Protein AF-A0A7Y7MAG7-F1 (afdb_monomer_lite)

pLDDT: mean 84.52, std 11.95, range [45.84, 94.25]

Secondary structure (DSSP, 8-state):
-HHHHHHHHHHHHHHTTT-HHHHHHHTT--HHHHHHHHHHTTTTS---

Radius of gyration: 9.49 Å; chains: 1; bounding box: 18×20×20 Å

Structure (mmCIF, N/CA/C/O backbone):
data_AF-A0A7Y7MAG7-F1
#
_entry.id   AF-A0A7Y7MAG7-F1
#
loop_
_atom_site.group_PDB
_atom_site.id
_atom_site.type_symbol
_atom_site.label_atom_id
_atom_site.label_alt_id
_atom_site.label_comp_id
_atom_site.label_asym_id
_atom_site.label_entity_id
_atom_site.label_seq_id
_atom_site.pdbx_PDB_ins_code
_atom_site.Cartn_x
_atom_site.Cartn_y
_atom_site.Cartn_z
_atom_site.occupancy
_atom_site.B_iso_or_equiv
_atom_site.auth_seq_id
_atom_site.auth_comp_id
_atom_site.auth_asym_id
_atom_site.auth_atom_id
_atom_site.pdbx_PDB_model_num
ATOM 1 N N . MET A 1 1 ? -6.913 -14.014 6.693 1.00 57.00 1 MET A N 1
ATOM 2 C CA . MET A 1 1 ? -7.085 -12.539 6.689 1.00 57.00 1 MET A CA 1
ATOM 3 C C . MET A 1 1 ? -5.942 -11.796 5.991 1.00 57.00 1 MET A C 1
ATOM 5 O O . MET A 1 1 ? -6.233 -10.905 5.208 1.00 57.00 1 MET A O 1
ATOM 9 N N . ALA A 1 2 ? -4.668 -12.173 6.183 1.00 62.00 2 ALA A N 1
ATOM 10 C CA . ALA A 1 2 ? -3.518 -11.472 5.578 1.00 62.00 2 ALA A CA 1
ATOM 11 C C . ALA A 1 2 ? -3.529 -11.395 4.033 1.00 62.00 2 ALA A C 1
ATOM 13 O O . ALA A 1 2 ? -3.036 -10.432 3.452 1.00 62.00 2 ALA A O 1
ATOM 14 N N . GLN A 1 3 ? -4.130 -12.380 3.362 1.00 74.81 3 GLN A N 1
ATOM 15 C CA . GLN A 1 3 ? -4.167 -12.439 1.898 1.00 74.81 3 GLN A CA 1
ATOM 16 C C . GLN A 1 3 ? -5.110 -11.398 1.276 1.00 74.81 3 GLN A C 1
ATOM 18 O O . GLN A 1 3 ? -4.802 -10.859 0.218 1.00 74.81 3 GLN A O 1
ATOM 23 N N . ALA A 1 4 ? -6.205 -11.057 1.966 1.00 84.25 4 ALA A N 1
ATOM 24 C CA . ALA A 1 4 ? -7.141 -10.026 1.518 1.00 84.25 4 ALA A CA 1
ATOM 25 C C . ALA A 1 4 ? -6.502 -8.631 1.572 1.00 84.25 4 ALA A C 1
ATOM 27 O O . ALA A 1 4 ? -6.645 -7.852 0.636 1.00 84.25 4 ALA A O 1
ATOM 28 N N . GLU A 1 5 ? -5.732 -8.337 2.626 1.00 85.94 5 GLU A N 1
ATOM 29 C CA . GLU A 1 5 ? -4.996 -7.071 2.726 1.00 85.94 5 GLU A CA 1
ATOM 30 C C . GLU A 1 5 ? -3.947 -6.943 1.614 1.00 85.94 5 GLU A C 1
ATOM 32 O O . GLU A 1 5 ? -3.871 -5.906 0.957 1.00 85.94 5 GLU A O 1
ATOM 37 N N . ARG A 1 6 ? -3.172 -8.007 1.359 1.00 86.88 6 ARG A N 1
ATOM 38 C CA . ARG A 1 6 ? -2.190 -8.019 0.268 1.00 86.88 6 ARG A CA 1
ATOM 39 C C . ARG A 1 6 ? -2.858 -7.756 -1.082 1.00 86.88 6 ARG A C 1
ATOM 41 O O . ARG A 1 6 ? -2.349 -6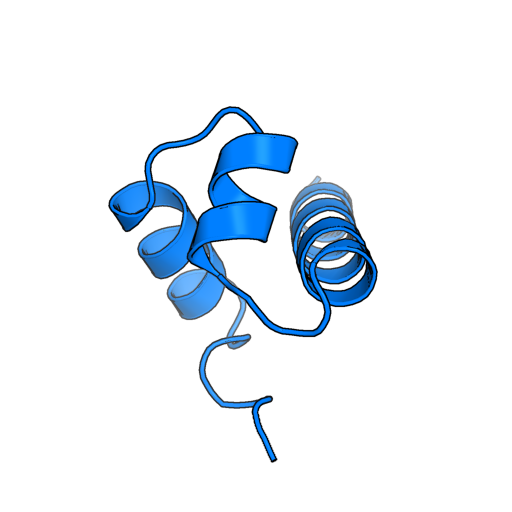.949 -1.853 1.00 86.88 6 ARG A O 1
ATOM 48 N N . GLN A 1 7 ? -3.992 -8.402 -1.347 1.00 89.12 7 GLN A N 1
ATOM 49 C CA . GLN A 1 7 ? -4.717 -8.245 -2.605 1.00 89.12 7 GLN A CA 1
ATOM 50 C C . GLN A 1 7 ? -5.222 -6.808 -2.793 1.00 89.12 7 GLN A C 1
ATOM 52 O O . GLN A 1 7 ? -4.970 -6.218 -3.836 1.00 89.12 7 GLN A O 1
ATOM 57 N N . LEU A 1 8 ? -5.805 -6.199 -1.754 1.00 90.50 8 LEU A N 1
ATOM 58 C CA . LEU A 1 8 ? -6.235 -4.795 -1.787 1.00 90.50 8 LEU A CA 1
ATOM 59 C C . LEU A 1 8 ? -5.081 -3.839 -2.112 1.00 90.50 8 LEU A C 1
ATOM 61 O O . LEU A 1 8 ? -5.245 -2.905 -2.894 1.00 90.50 8 LEU A O 1
ATOM 65 N N . ILE A 1 9 ? -3.902 -4.079 -1.534 1.00 89.00 9 ILE A N 1
ATOM 66 C CA . ILE A 1 9 ? -2.709 -3.271 -1.804 1.00 89.00 9 ILE A CA 1
ATOM 67 C C . ILE A 1 9 ? -2.247 -3.439 -3.253 1.00 89.00 9 ILE A C 1
ATOM 69 O O . ILE A 1 9 ? -1.930 -2.447 -3.906 1.00 89.00 9 ILE A O 1
ATOM 73 N N . VAL A 1 10 ? -2.222 -4.672 -3.763 1.00 90.56 10 VAL A N 1
ATOM 74 C CA . VAL A 1 10 ? -1.839 -4.963 -5.151 1.00 90.56 10 VAL A CA 1
ATOM 75 C C . VAL A 1 10 ? -2.824 -4.338 -6.136 1.00 90.56 10 VAL A C 1
ATOM 77 O O . VAL A 1 10 ? -2.392 -3.719 -7.105 1.00 90.56 10 VAL A O 1
ATOM 80 N N . ASP A 1 11 ? -4.127 -4.433 -5.882 1.00 91.88 11 ASP A N 1
ATOM 81 C CA . ASP A 1 11 ? -5.147 -3.844 -6.752 1.00 91.88 11 ASP A CA 1
ATOM 82 C C . ASP A 1 11 ? -5.083 -2.315 -6.746 1.00 91.88 11 ASP A C 1
ATOM 84 O O . ASP A 1 11 ? -5.119 -1.701 -7.810 1.00 91.88 11 ASP A O 1
ATOM 88 N N . ALA A 1 12 ? -4.872 -1.690 -5.584 1.00 92.50 12 ALA A N 1
ATOM 89 C CA . ALA A 1 12 ? -4.653 -0.248 -5.503 1.00 92.50 12 ALA A CA 1
ATOM 90 C C . ALA A 1 12 ? -3.361 0.187 -6.210 1.00 92.50 12 ALA A C 1
ATOM 92 O O . ALA A 1 12 ? -3.337 1.223 -6.868 1.00 92.50 12 ALA A O 1
ATOM 93 N N . LEU A 1 13 ? -2.280 -0.594 -6.113 1.00 89.94 13 LEU A N 1
ATOM 94 C CA . LEU A 1 13 ? -1.043 -0.325 -6.850 1.00 89.94 13 LEU A CA 1
ATOM 95 C C . LEU A 1 13 ? -1.239 -0.451 -8.361 1.00 89.94 13 LEU A C 1
ATOM 97 O O . LEU A 1 13 ? -0.744 0.399 -9.097 1.00 89.94 13 LEU A O 1
ATOM 101 N N . ARG A 1 14 ? -1.973 -1.469 -8.824 1.00 90.88 14 ARG A N 1
ATOM 102 C CA . ARG A 1 14 ? -2.308 -1.659 -10.243 1.00 90.88 14 ARG A CA 1
ATOM 103 C C . ARG A 1 14 ? -3.189 -0.528 -10.765 1.00 90.88 14 ARG A C 1
ATOM 105 O O . ARG A 1 14 ? -2.863 0.062 -11.787 1.00 90.88 14 ARG A O 1
ATOM 112 N N . ALA A 1 15 ? -4.245 -0.171 -10.035 1.00 91.25 15 ALA A N 1
ATOM 113 C CA . ALA A 1 15 ? -5.133 0.942 -10.376 1.00 91.25 15 ALA A CA 1
ATOM 114 C C . ALA A 1 15 ? -4.430 2.310 -10.319 1.00 91.25 15 ALA A C 1
ATOM 116 O O . ALA A 1 15 ? -4.857 3.267 -10.964 1.00 91.25 15 ALA A O 1
ATOM 117 N N . ALA A 1 16 ? -3.354 2.410 -9.539 1.00 91.31 16 ALA A N 1
ATOM 118 C CA . ALA A 1 16 ? -2.491 3.577 -9.463 1.00 91.31 16 ALA A CA 1
ATOM 119 C C . ALA A 1 16 ? -1.296 3.535 -10.431 1.00 91.31 16 ALA A C 1
ATOM 121 O O . ALA A 1 16 ? -0.470 4.448 -10.370 1.00 91.31 16 ALA A O 1
ATOM 122 N N . GLU A 1 17 ? -1.176 2.504 -11.273 1.00 87.38 17 GLU A N 1
ATOM 123 C CA . GLU A 1 17 ? -0.071 2.322 -12.227 1.00 87.38 17 GLU A CA 1
ATOM 124 C C . GLU A 1 17 ? 1.311 2.371 -11.544 1.00 87.38 17 GLU A C 1
ATOM 126 O O . GLU A 1 17 ? 2.245 3.028 -11.996 1.00 87.38 17 GLU A O 1
ATOM 131 N N . GLY A 1 18 ? 1.433 1.741 -10.371 1.00 83.12 18 GLY A N 1
ATOM 132 C CA . GLY A 1 18 ? 2.660 1.739 -9.564 1.00 83.12 18 GLY A CA 1
ATOM 133 C C . GLY A 1 18 ? 2.886 3.014 -8.741 1.00 83.12 18 GLY A C 1
ATOM 134 O O . GLY A 1 18 ? 3.825 3.088 -7.939 1.00 83.12 18 GLY A O 1
ATOM 135 N N . ASN A 1 19 ? 2.012 4.021 -8.849 1.00 88.50 19 ASN A N 1
ATOM 136 C CA . ASN A 1 19 ? 2.114 5.229 -8.041 1.00 88.50 19 ASN A CA 1
ATOM 137 C C . ASN A 1 19 ? 1.638 4.976 -6.602 1.00 88.50 19 ASN A C 1
ATOM 139 O O . ASN A 1 19 ? 0.462 5.105 -6.260 1.00 88.50 19 ASN A O 1
ATOM 143 N N . ARG A 1 20 ? 2.598 4.695 -5.722 1.00 87.12 20 ARG A N 1
ATOM 144 C CA . ARG A 1 20 ? 2.382 4.424 -4.291 1.00 87.12 20 ARG A CA 1
ATOM 145 C C . ARG A 1 20 ? 1.578 5.525 -3.583 1.00 87.12 20 ARG A C 1
ATOM 147 O O . ARG A 1 20 ? 0.749 5.229 -2.730 1.00 87.12 20 ARG A O 1
ATOM 154 N N . THR A 1 21 ? 1.757 6.795 -3.945 1.00 89.81 21 THR A N 1
ATOM 155 C CA . THR A 1 21 ? 0.989 7.900 -3.342 1.00 89.81 21 THR A CA 1
ATOM 156 C C . THR A 1 21 ? -0.481 7.860 -3.764 1.00 89.81 21 THR A C 1
ATOM 158 O O . THR A 1 21 ? -1.363 8.081 -2.934 1.00 89.81 21 THR A O 1
ATOM 161 N N . ARG A 1 22 ? -0.768 7.552 -5.036 1.00 92.25 22 ARG A N 1
ATOM 162 C CA .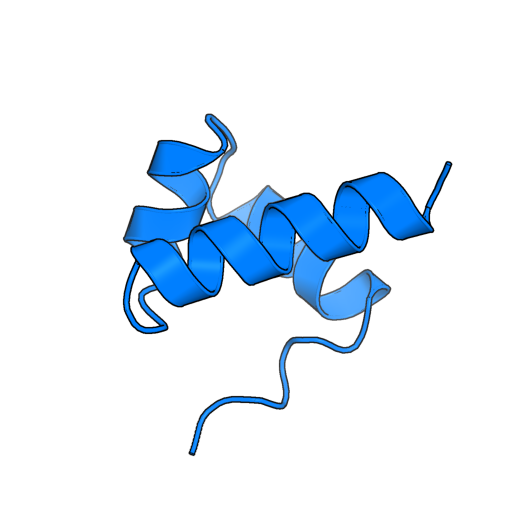 ARG A 1 22 ? -2.148 7.375 -5.521 1.00 92.25 22 ARG A CA 1
ATOM 163 C C . ARG A 1 22 ? -2.792 6.124 -4.921 1.00 92.25 22 ARG A C 1
ATOM 165 O O . ARG A 1 22 ? -3.930 6.215 -4.477 1.00 92.25 22 ARG A O 1
ATOM 172 N N . ALA A 1 23 ? -2.054 5.020 -4.815 1.00 93.38 23 ALA A N 1
ATOM 173 C CA . ALA A 1 23 ? -2.526 3.794 -4.171 1.00 93.38 23 ALA A CA 1
ATOM 174 C C . ALA A 1 23 ? -2.883 4.026 -2.692 1.00 93.38 23 ALA A C 1
ATOM 176 O O . ALA A 1 23 ? -3.949 3.621 -2.241 1.00 93.38 23 ALA A O 1
ATOM 177 N N . ALA A 1 24 ? -2.043 4.755 -1.945 1.00 92.75 24 ALA A N 1
ATOM 178 C CA . ALA A 1 24 ? -2.322 5.110 -0.551 1.00 92.75 24 ALA A CA 1
ATOM 179 C C . ALA A 1 24 ? -3.609 5.942 -0.422 1.00 92.75 24 ALA A C 1
ATOM 181 O O . ALA A 1 24 ? -4.440 5.665 0.439 1.00 92.75 24 ALA A O 1
ATOM 182 N N . ARG A 1 25 ? -3.805 6.916 -1.325 1.00 93.25 25 ARG A N 1
ATOM 183 C CA . ARG A 1 25 ? -5.032 7.726 -1.385 1.00 93.25 25 ARG A CA 1
ATOM 184 C C . ARG A 1 25 ? -6.267 6.887 -1.711 1.00 93.25 25 ARG A C 1
ATOM 186 O O . ARG A 1 25 ? -7.294 7.095 -1.079 1.00 93.25 25 ARG A O 1
ATOM 193 N N . GLN A 1 26 ? -6.170 5.941 -2.647 1.00 91.75 26 GLN A N 1
ATOM 194 C CA . GLN A 1 26 ? -7.271 5.028 -2.980 1.00 91.75 26 GLN A CA 1
ATOM 195 C C . GLN A 1 26 ? -7.637 4.105 -1.814 1.00 91.75 26 GLN A C 1
ATOM 197 O O . GLN A 1 26 ? -8.811 3.845 -1.583 1.00 91.75 26 GLN A O 1
ATOM 202 N N . LEU A 1 27 ? -6.641 3.653 -1.055 1.00 90.50 27 LEU A N 1
ATOM 203 C CA . LEU A 1 27 ? -6.840 2.830 0.137 1.00 90.50 27 LEU A CA 1
ATOM 204 C C . LEU A 1 27 ? -7.270 3.638 1.372 1.00 90.50 27 LEU A C 1
ATOM 206 O O . LEU A 1 27 ? -7.553 3.043 2.408 1.00 90.50 27 LEU A O 1
ATOM 210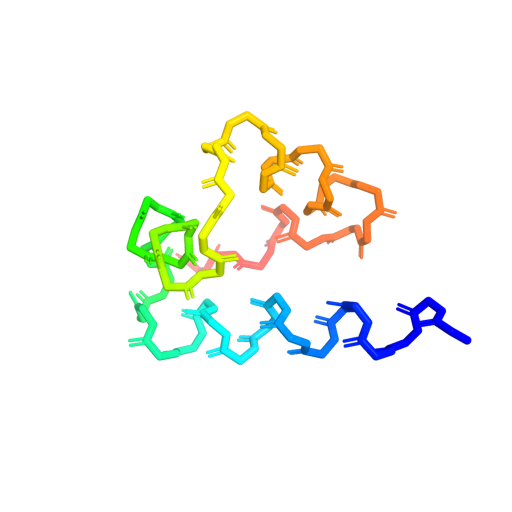 N N . GLY A 1 28 ? -7.292 4.974 1.297 1.00 94.25 28 GLY A N 1
ATOM 211 C CA . GLY A 1 28 ? -7.632 5.842 2.427 1.00 94.25 28 GLY A CA 1
ATOM 212 C C . GLY A 1 28 ? -6.615 5.797 3.572 1.00 94.25 28 GLY A C 1
ATOM 213 O O . GLY A 1 28 ? -6.962 6.092 4.713 1.00 94.25 28 GLY A O 1
ATOM 214 N N . ILE A 1 29 ? -5.365 5.419 3.290 1.00 92.44 29 ILE A N 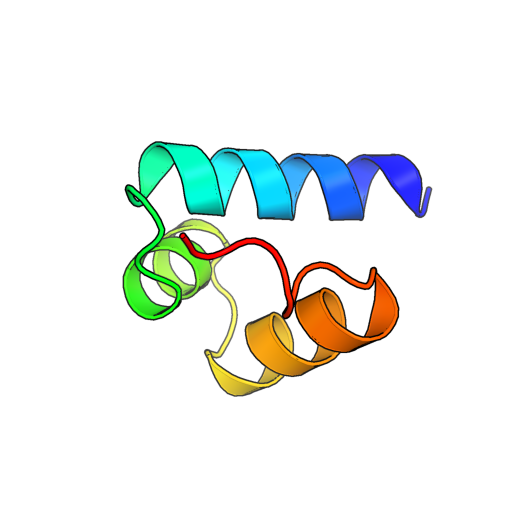1
ATOM 215 C CA . ILE A 1 29 ? -4.304 5.289 4.295 1.00 92.44 29 ILE A CA 1
ATOM 216 C C . ILE A 1 29 ? -3.186 6.302 4.064 1.00 92.44 29 ILE A C 1
ATOM 218 O O . ILE A 1 29 ? -2.959 6.792 2.956 1.00 92.44 29 ILE A O 1
ATOM 222 N N . ALA A 1 30 ? -2.432 6.589 5.123 1.00 92.75 30 ALA A N 1
ATOM 223 C CA . ALA A 1 30 ? -1.224 7.388 5.006 1.00 92.75 30 ALA A CA 1
ATOM 224 C C . ALA A 1 30 ? -0.178 6.680 4.128 1.00 92.75 30 ALA A C 1
ATOM 226 O O . ALA A 1 30 ? -0.057 5.451 4.130 1.00 92.75 30 ALA A O 1
ATOM 227 N N . LYS A 1 31 ? 0.641 7.468 3.419 1.00 88.88 31 LYS A N 1
ATOM 228 C CA . LYS A 1 31 ? 1.767 6.950 2.625 1.00 88.88 31 LYS A CA 1
ATOM 229 C C . LYS A 1 31 ? 2.700 6.089 3.484 1.00 88.88 31 LYS A C 1
ATOM 231 O O . LYS A 1 31 ? 3.088 5.015 3.044 1.00 88.88 31 LYS A O 1
ATOM 236 N N . SER A 1 32 ? 3.021 6.523 4.704 1.00 91.19 32 SER A N 1
ATOM 237 C CA . SER A 1 32 ? 3.836 5.760 5.664 1.00 91.19 32 SER A CA 1
ATOM 238 C C . SER A 1 32 ? 3.246 4.377 5.951 1.00 91.19 32 SER A C 1
ATOM 240 O O . SER A 1 32 ? 3.947 3.380 5.813 1.00 91.19 32 SER A O 1
ATOM 242 N N . SER A 1 33 ? 1.942 4.299 6.227 1.00 91.62 33 SER A N 1
ATOM 243 C CA . SER A 1 33 ? 1.251 3.030 6.474 1.00 91.62 33 SER A CA 1
ATOM 244 C C . SER A 1 33 ? 1.236 2.118 5.250 1.00 91.62 33 SER A C 1
ATOM 246 O O . SER A 1 33 ? 1.368 0.904 5.395 1.00 91.62 33 SER A O 1
ATOM 248 N N . LEU A 1 34 ? 1.104 2.674 4.039 1.00 89.88 34 LEU A N 1
ATOM 249 C CA . LEU A 1 34 ? 1.257 1.884 2.819 1.00 89.88 34 LEU A CA 1
ATOM 250 C C . LEU A 1 34 ? 2.671 1.297 2.736 1.00 89.88 34 LEU A C 1
ATOM 252 O O . LEU A 1 34 ? 2.803 0.104 2.500 1.00 89.88 34 LEU A O 1
ATOM 256 N N . TYR A 1 35 ? 3.716 2.095 2.971 1.00 89.56 35 TYR A N 1
ATOM 257 C CA . TYR A 1 35 ? 5.103 1.615 2.957 1.00 89.56 35 TYR A CA 1
ATOM 258 C C . TYR A 1 35 ? 5.354 0.500 3.977 1.00 89.56 35 TYR A C 1
ATOM 260 O O . TYR A 1 35 ? 5.974 -0.502 3.630 1.00 89.56 35 TYR A O 1
ATOM 268 N N . GLU A 1 36 ? 4.839 0.624 5.201 1.00 90.88 36 GLU A N 1
ATOM 269 C CA . GLU A 1 36 ? 4.949 -0.431 6.216 1.00 90.88 36 GLU A CA 1
ATOM 270 C C . GLU A 1 36 ? 4.261 -1.725 5.776 1.00 90.88 36 GLU A C 1
ATOM 272 O O . GLU A 1 36 ? 4.824 -2.811 5.925 1.00 90.88 36 GLU A O 1
ATOM 277 N N . LYS A 1 37 ? 3.060 -1.621 5.195 1.00 88.69 37 LYS A N 1
ATOM 278 C CA . LYS A 1 37 ? 2.335 -2.781 4.667 1.00 88.69 37 LYS A CA 1
ATOM 279 C C . LYS A 1 37 ? 3.070 -3.396 3.474 1.00 88.69 37 LYS A C 1
ATOM 281 O O . LYS A 1 37 ? 3.217 -4.611 3.425 1.00 88.69 37 LYS A O 1
ATOM 286 N N . LEU A 1 38 ? 3.587 -2.585 2.551 1.00 88.00 38 LEU A N 1
ATOM 287 C CA . LEU A 1 38 ? 4.395 -3.059 1.425 1.00 88.00 38 LEU A CA 1
ATOM 288 C C . LEU A 1 38 ? 5.648 -3.791 1.910 1.00 88.00 38 LEU A C 1
ATOM 290 O O . LEU A 1 38 ? 5.949 -4.863 1.398 1.00 88.00 38 LEU A O 1
ATOM 294 N N . ASN A 1 39 ? 6.339 -3.255 2.918 1.00 88.75 39 ASN A N 1
ATOM 295 C CA . ASN A 1 39 ? 7.504 -3.897 3.519 1.00 88.75 39 ASN A CA 1
ATOM 296 C C . ASN A 1 39 ? 7.136 -5.237 4.165 1.00 88.75 39 ASN A C 1
ATOM 298 O O . ASN A 1 39 ? 7.768 -6.254 3.900 1.00 88.75 39 ASN A O 1
ATOM 302 N N . ARG A 1 40 ? 6.061 -5.254 4.963 1.00 87.38 40 ARG A N 1
ATOM 303 C CA . ARG A 1 40 ? 5.565 -6.458 5.643 1.00 87.38 40 ARG A CA 1
ATOM 304 C C . ARG A 1 40 ? 5.155 -7.560 4.663 1.00 87.38 40 ARG A C 1
ATOM 306 O O . ARG A 1 40 ? 5.348 -8.732 4.963 1.00 87.38 40 ARG A O 1
ATOM 313 N N . HIS A 1 41 ? 4.599 -7.185 3.512 1.00 83.88 41 HIS A N 1
ATOM 314 C CA . HIS A 1 41 ? 4.147 -8.116 2.473 1.00 83.88 41 HIS A CA 1
ATOM 315 C C . HIS A 1 41 ? 5.202 -8.399 1.390 1.00 83.88 41 HIS A C 1
ATOM 317 O O . HIS A 1 41 ? 4.902 -9.121 0.442 1.00 83.88 41 HIS A O 1
ATOM 323 N N . GLY A 1 42 ? 6.415 -7.841 1.500 1.00 82.81 42 GLY A N 1
ATOM 324 C CA . GLY A 1 42 ? 7.497 -8.035 0.524 1.00 82.81 42 GLY A CA 1
ATOM 325 C C . GLY A 1 42 ? 7.266 -7.367 -0.840 1.00 82.81 42 GLY A C 1
ATOM 326 O O . GLY A 1 42 ? 7.919 -7.716 -1.814 1.00 82.81 42 GLY A O 1
ATOM 327 N N . LEU A 1 43 ? 6.352 -6.398 -0.924 1.00 81.00 43 LEU A N 1
ATOM 328 C CA . LE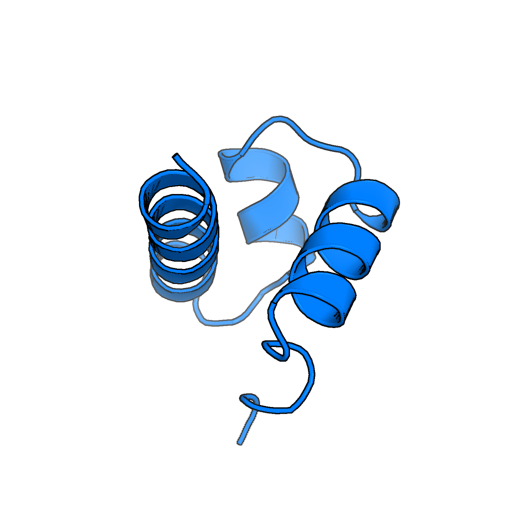U A 1 43 ? 5.920 -5.733 -2.162 1.00 81.00 43 LEU A CA 1
ATOM 329 C C . LEU A 1 43 ? 6.766 -4.495 -2.527 1.00 81.00 43 LEU A C 1
ATOM 331 O O . LEU A 1 43 ? 6.429 -3.760 -3.452 1.00 81.00 43 LEU A O 1
ATOM 335 N N . LEU A 1 44 ? 7.845 -4.211 -1.791 1.00 73.81 44 LEU A N 1
ATOM 336 C CA . LEU A 1 44 ? 8.723 -3.066 -2.075 1.00 73.81 44 LEU A CA 1
ATOM 337 C C . LEU A 1 44 ? 9.601 -3.266 -3.321 1.00 73.81 44 LEU A C 1
ATOM 339 O O . LEU A 1 44 ? 10.017 -2.270 -3.910 1.00 73.81 44 LEU A O 1
ATOM 343 N N . ALA A 1 45 ? 9.860 -4.517 -3.717 1.00 63.28 45 ALA A N 1
ATOM 344 C CA . ALA A 1 45 ? 10.796 -4.873 -4.787 1.00 63.28 45 ALA A CA 1
ATOM 345 C C . ALA A 1 45 ? 10.158 -5.006 -6.185 1.00 63.28 45 ALA A C 1
ATOM 347 O O . ALA A 1 45 ? 10.880 -5.066 -7.172 1.00 63.28 45 ALA A O 1
ATOM 348 N N . GLU A 1 46 ? 8.827 -5.018 -6.299 1.00 53.78 46 GLU A N 1
ATOM 349 C CA . GLU A 1 46 ? 8.141 -5.056 -7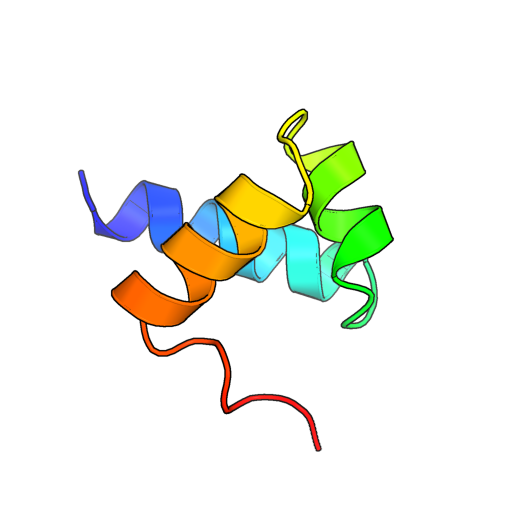.599 1.00 53.78 46 GLU A CA 1
ATOM 350 C C . GLU A 1 46 ? 7.895 -3.630 -8.112 1.00 53.78 46 GLU A C 1
ATOM 352 O O . GLU A 1 46 ? 6.783 -3.104 -8.095 1.00 53.78 46 GLU A O 1
ATOM 357 N N . ALA A 1 47 ? 8.968 -2.970 -8.534 1.00 45.84 47 ALA A N 1
ATOM 358 C CA . ALA A 1 47 ? 8.897 -1.888 -9.505 1.00 45.84 47 ALA A CA 1
ATOM 359 C C . ALA A 1 47 ? 9.968 -2.171 -10.573 1.00 45.84 47 ALA A C 1
ATOM 361 O O . ALA A 1 47 ? 11.137 -2.250 -10.190 1.00 45.84 47 ALA A O 1
ATOM 362 N N . PRO A 1 48 ? 9.589 -2.397 -11.847 1.00 50.62 48 PRO A N 1
ATOM 363 C CA . PRO A 1 48 ? 10.546 -2.416 -12.951 1.00 50.62 48 PRO A CA 1
ATOM 364 C C . PRO A 1 48 ? 11.182 -1.037 -13.168 1.00 50.62 48 PRO A C 1
ATOM 366 O O . PRO A 1 48 ? 10.546 -0.018 -12.800 1.00 50.62 48 PRO A O 1
#

Foldseek 3Di:
DLVVVVVLLVVLCVVVVNPLVSSCVVVVHDSVVSVVSCVVVVVPPPDD

Sequence (48 aa):
MAQAERQLIVDALRAAEGNRTRAARQLGIAKSSLYEKLNRHGLLAEAP